Protein AF-A0A922SAN6-F1 (afdb_monomer_lite)

Radius of gyration: 21.17 Å; chains: 1; bounding box: 65×43×43 Å

Structure (mmCIF, N/CA/C/O backbone):
data_AF-A0A922SAN6-F1
#
_entry.id   AF-A0A922SAN6-F1
#
loop_
_atom_site.group_PDB
_atom_site.id
_atom_site.type_symbol
_atom_site.label_atom_id
_atom_site.label_alt_id
_atom_site.label_comp_id
_atom_site.label_asym_id
_atom_site.label_entity_id
_atom_site.label_seq_id
_atom_site.pdbx_PDB_ins_code
_atom_site.Cartn_x
_atom_site.Cartn_y
_atom_site.Cartn_z
_atom_site.occupancy
_atom_site.B_iso_or_equiv
_atom_site.auth_seq_id
_atom_site.auth_comp_id
_atom_site.auth_asym_id
_atom_site.auth_atom_id
_atom_site.pdbx_PDB_model_num
ATOM 1 N N . MET A 1 1 ? 31.204 34.952 20.880 1.00 45.38 1 MET A N 1
ATOM 2 C CA . MET A 1 1 ? 31.267 34.832 19.403 1.00 45.38 1 MET A CA 1
ATOM 3 C C . MET A 1 1 ? 31.068 33.392 18.884 1.00 45.38 1 MET A C 1
ATOM 5 O O . MET A 1 1 ? 31.323 33.142 17.715 1.00 45.38 1 MET A O 1
ATOM 9 N N . PHE A 1 2 ? 30.571 32.446 19.701 1.00 49.72 2 PHE A N 1
ATOM 10 C CA . PHE A 1 2 ? 30.329 31.050 19.281 1.00 49.72 2 PHE A CA 1
ATOM 11 C C . PHE A 1 2 ? 28.837 30.681 19.156 1.00 49.72 2 PHE A C 1
ATOM 13 O O . PHE A 1 2 ? 28.507 29.779 18.393 1.00 49.72 2 PHE A O 1
ATOM 20 N N . LEU A 1 3 ? 27.931 31.426 19.812 1.00 52.19 3 LEU A N 1
ATOM 21 C CA . LEU A 1 3 ? 26.478 31.207 19.717 1.00 52.19 3 LEU A CA 1
ATOM 22 C C . LEU A 1 3 ? 25.938 31.411 18.287 1.00 52.19 3 LEU A C 1
ATOM 24 O O . LEU A 1 3 ? 25.214 30.564 17.775 1.00 52.19 3 LEU A O 1
ATOM 28 N N . ASN A 1 4 ? 26.358 32.482 17.600 1.00 55.34 4 ASN A N 1
ATOM 29 C CA . ASN A 1 4 ? 25.855 32.812 16.256 1.00 55.34 4 ASN A CA 1
ATOM 30 C C . ASN A 1 4 ? 26.287 31.797 15.186 1.00 55.34 4 ASN A C 1
ATOM 32 O O . ASN A 1 4 ? 25.576 31.590 14.207 1.00 55.34 4 ASN A O 1
ATOM 36 N N . LYS A 1 5 ? 27.441 31.144 15.378 1.00 55.94 5 LYS A N 1
ATOM 37 C CA . LYS A 1 5 ? 27.977 30.144 14.442 1.00 55.94 5 LYS A CA 1
ATOM 38 C C . LYS A 1 5 ? 27.245 28.802 14.563 1.00 55.94 5 LYS A C 1
ATOM 40 O O . LYS A 1 5 ? 27.069 28.112 13.566 1.00 55.94 5 LYS A O 1
ATOM 45 N N . SER A 1 6 ? 26.784 28.466 15.771 1.00 58.56 6 SER A N 1
ATOM 46 C CA . SER A 1 6 ? 25.982 27.268 16.039 1.00 58.56 6 SER A CA 1
ATOM 47 C C . SER A 1 6 ? 24.533 27.428 15.561 1.00 58.56 6 SER A C 1
ATOM 49 O O . SER A 1 6 ? 23.991 26.504 14.962 1.00 58.56 6 SER A O 1
ATOM 51 N N . LEU A 1 7 ? 23.946 28.623 15.706 1.00 58.62 7 LEU A N 1
ATOM 52 C CA . LEU A 1 7 ? 22.592 28.923 15.219 1.00 58.62 7 LEU A CA 1
ATOM 53 C C . LEU A 1 7 ? 22.471 28.793 13.687 1.00 58.62 7 LEU A C 1
ATOM 55 O O . LEU A 1 7 ? 21.472 28.292 13.177 1.00 58.62 7 LEU A O 1
ATOM 59 N N . PHE A 1 8 ? 23.518 29.189 12.954 1.00 59.09 8 PHE A N 1
ATOM 60 C CA . PHE A 1 8 ? 23.562 29.099 11.490 1.00 59.09 8 PHE A CA 1
ATOM 61 C C . PHE A 1 8 ? 23.616 27.648 10.980 1.00 59.09 8 PHE A C 1
ATOM 63 O O . PHE A 1 8 ? 23.021 27.326 9.954 1.00 59.09 8 PHE A O 1
ATOM 70 N N . LEU A 1 9 ? 24.293 26.758 11.717 1.00 60.81 9 LEU A N 1
ATOM 71 C CA . LEU A 1 9 ? 24.361 25.328 11.394 1.00 60.81 9 LEU A CA 1
ATOM 72 C C . 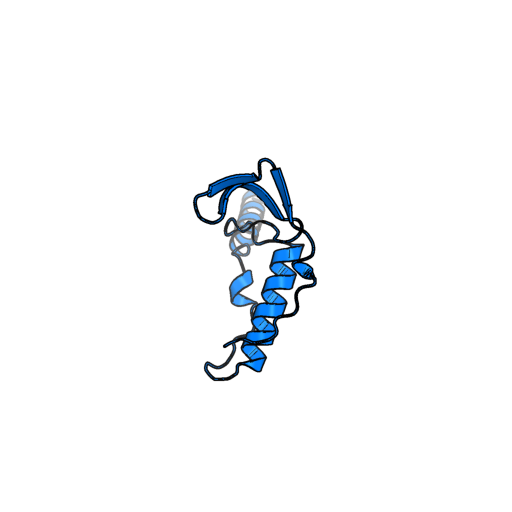LEU A 1 9 ? 23.013 24.624 11.596 1.00 60.81 9 LEU A C 1
ATOM 74 O O . LEU A 1 9 ? 22.650 23.765 10.797 1.00 60.81 9 LEU A O 1
ATOM 78 N N . VAL A 1 10 ? 22.250 25.019 12.619 1.00 63.91 10 VAL A N 1
ATOM 79 C CA . VAL A 1 10 ? 20.905 24.477 12.872 1.00 63.91 10 VAL A CA 1
ATOM 80 C C . VAL A 1 10 ? 19.927 24.900 11.771 1.00 63.91 10 VAL A C 1
ATOM 82 O O . VAL A 1 10 ? 19.162 24.069 11.292 1.00 63.91 10 VAL A O 1
ATOM 85 N N . PHE A 1 11 ? 19.997 26.147 11.296 1.00 59.56 11 PHE A N 1
ATOM 86 C CA . PHE A 1 11 ? 19.145 26.620 10.197 1.00 59.56 11 PHE A CA 1
ATOM 87 C C . PHE A 1 11 ? 19.409 25.878 8.876 1.00 59.56 11 PHE A C 1
ATOM 89 O O . PHE A 1 11 ? 18.463 25.527 8.177 1.00 59.56 11 PHE A O 1
ATOM 96 N N . MET A 1 12 ? 20.671 25.566 8.558 1.00 58.91 12 MET A N 1
ATOM 97 C CA . MET A 1 12 ? 21.013 24.786 7.359 1.00 58.91 12 MET A CA 1
ATOM 98 C C . MET A 1 12 ? 20.518 23.332 7.417 1.00 58.91 12 MET A C 1
ATOM 100 O O . MET A 1 12 ? 20.142 22.773 6.390 1.00 58.91 12 MET A O 1
ATOM 104 N N . ALA A 1 13 ? 20.467 22.721 8.605 1.00 60.38 13 ALA A N 1
ATOM 105 C CA . ALA A 1 13 ? 19.932 21.369 8.769 1.00 60.38 13 ALA A CA 1
ATOM 106 C C . ALA A 1 13 ? 18.405 21.304 8.564 1.00 60.38 13 ALA A C 1
ATOM 108 O O . ALA A 1 13 ? 17.898 20.293 8.084 1.00 60.38 13 ALA A O 1
ATOM 109 N N . PHE A 1 14 ? 17.678 22.382 8.880 1.00 57.72 14 PHE A N 1
ATOM 110 C CA . PHE A 1 14 ? 16.229 22.462 8.666 1.00 57.72 14 PHE A CA 1
ATOM 111 C C . PHE A 1 14 ? 15.841 22.663 7.191 1.00 57.72 14 PHE A C 1
ATOM 113 O O . PHE A 1 14 ? 14.804 22.158 6.774 1.00 57.72 14 PHE A O 1
ATOM 120 N N . VAL A 1 15 ? 16.675 23.336 6.388 1.00 58.12 15 VAL A N 1
ATOM 121 C CA . VAL A 1 15 ? 16.397 23.599 4.958 1.00 58.12 15 VAL A CA 1
ATOM 122 C C . VA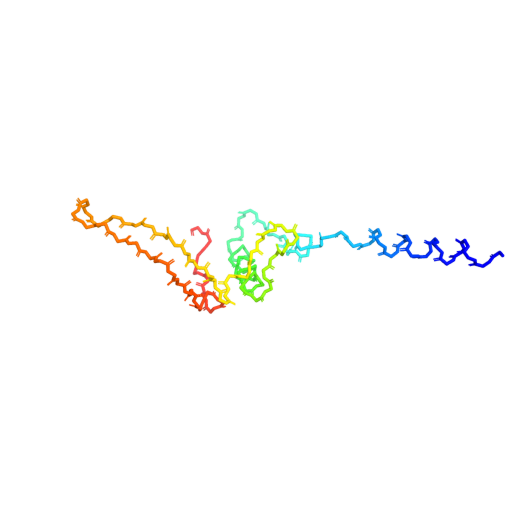L A 1 15 ? 16.491 22.334 4.091 1.00 58.12 15 VAL A C 1
ATOM 124 O O . VAL A 1 15 ? 15.845 22.251 3.054 1.00 58.12 15 VAL A O 1
ATOM 127 N N . LEU A 1 16 ? 17.245 21.315 4.514 1.00 54.56 16 LEU A N 1
ATOM 128 C CA . LEU A 1 16 ? 17.387 20.057 3.763 1.00 54.56 16 LEU A CA 1
ATOM 129 C C . LEU A 1 16 ? 16.255 19.048 4.017 1.00 54.56 16 LEU A C 1
ATOM 131 O O . LEU A 1 16 ? 16.283 17.943 3.479 1.00 54.56 16 LEU A O 1
ATOM 135 N N . CYS A 1 17 ? 15.263 19.404 4.833 1.00 55.75 17 CYS A N 1
ATOM 136 C CA . CYS A 1 17 ? 14.158 18.526 5.198 1.00 55.75 17 CYS A CA 1
ATOM 137 C C . CYS A 1 17 ? 12.911 18.806 4.341 1.00 55.75 17 CYS A C 1
ATOM 139 O O . CYS A 1 17 ? 11.816 18.969 4.869 1.00 55.75 17 CYS A O 1
ATOM 141 N N . GLU A 1 18 ? 13.058 18.888 3.016 1.00 53.88 18 GLU A N 1
ATOM 142 C CA . GLU A 1 18 ? 11.909 18.942 2.106 1.00 53.88 18 GLU A CA 1
ATOM 143 C C . GLU A 1 18 ? 11.738 17.606 1.364 1.00 53.88 18 GLU A C 1
ATOM 145 O O . GLU A 1 18 ? 12.547 17.194 0.541 1.00 53.88 18 GLU A O 1
ATOM 150 N N . SER A 1 19 ? 10.668 16.905 1.753 1.00 59.31 19 SER A N 1
ATOM 151 C CA . SER A 1 19 ? 9.946 15.802 1.098 1.00 59.31 19 SER A CA 1
ATOM 152 C C . SER A 1 19 ? 10.496 15.267 -0.240 1.00 59.31 19 SER A C 1
ATOM 154 O O . SER A 1 19 ? 10.097 15.721 -1.311 1.00 59.31 19 SER A O 1
ATOM 156 N N . GLY A 1 20 ? 11.308 14.206 -0.177 1.00 59.16 20 GLY A N 1
ATOM 157 C CA . GLY A 1 20 ? 11.877 13.525 -1.349 1.00 59.16 20 GLY A CA 1
ATOM 158 C C . GLY A 1 20 ? 11.019 12.414 -1.969 1.00 59.16 20 GLY A C 1
ATOM 159 O O . GLY A 1 20 ? 11.431 11.836 -2.971 1.00 59.16 20 GLY A O 1
ATOM 160 N N . PHE A 1 21 ? 9.839 12.093 -1.418 1.00 62.59 21 PHE A N 1
ATOM 161 C CA . PHE A 1 21 ? 9.127 10.867 -1.806 1.00 62.59 21 PHE A CA 1
ATOM 162 C C . PHE A 1 21 ? 8.845 10.776 -3.308 1.00 62.59 21 PHE A C 1
ATOM 164 O O . PHE A 1 21 ? 9.136 9.751 -3.915 1.00 62.59 21 PHE A O 1
ATOM 171 N N . VAL A 1 22 ? 8.326 11.846 -3.922 1.00 60.69 22 VAL A N 1
ATOM 172 C CA . VAL A 1 22 ? 8.003 11.862 -5.362 1.00 60.69 22 VAL A CA 1
ATOM 173 C C . VAL A 1 22 ? 9.267 11.957 -6.222 1.00 60.69 22 VAL A C 1
ATOM 175 O O . VAL A 1 22 ? 9.313 11.377 -7.305 1.00 60.69 22 VAL A O 1
ATOM 178 N N . GLU A 1 23 ? 10.309 12.637 -5.741 1.00 59.59 23 GLU A N 1
ATOM 179 C CA . GLU A 1 23 ? 11.580 12.782 -6.464 1.00 59.59 23 GLU A CA 1
ATOM 180 C C . GLU A 1 23 ? 12.413 11.494 -6.477 1.00 59.59 23 GLU A C 1
ATOM 182 O O . GLU A 1 23 ? 13.184 11.262 -7.407 1.00 59.59 23 GLU A O 1
ATOM 187 N N . GLN A 1 24 ? 12.219 10.622 -5.485 1.00 69.69 24 GLN A N 1
ATOM 188 C CA . GLN A 1 24 ? 12.874 9.316 -5.385 1.00 69.69 24 GLN A CA 1
ATOM 189 C C . GLN A 1 24 ? 12.176 8.219 -6.202 1.00 69.69 24 GLN A C 1
ATOM 191 O O . GLN A 1 24 ? 12.704 7.109 -6.306 1.00 69.69 24 GLN A O 1
ATOM 196 N N . LEU A 1 25 ? 11.013 8.497 -6.800 1.00 82.38 25 LEU A N 1
ATOM 197 C CA . LEU A 1 25 ? 10.324 7.521 -7.638 1.00 82.38 25 LEU A CA 1
ATOM 198 C C . LEU A 1 25 ? 10.983 7.415 -9.024 1.00 82.38 25 LEU A C 1
ATOM 200 O O . LEU A 1 25 ? 11.204 8.432 -9.691 1.00 82.38 25 LEU A O 1
ATOM 204 N N . PRO A 1 26 ? 11.260 6.193 -9.515 1.00 84.31 26 PRO A N 1
ATOM 205 C CA . PRO A 1 26 ? 11.815 6.012 -10.848 1.00 84.31 26 PRO A CA 1
ATOM 206 C C . PRO A 1 26 ? 10.819 6.485 -11.912 1.00 84.31 26 PRO A C 1
ATOM 208 O O . PRO A 1 26 ? 9.643 6.117 -11.905 1.00 84.31 26 PRO A O 1
ATOM 211 N N . LYS A 1 27 ? 11.301 7.301 -12.855 1.00 87.88 27 LYS A N 1
ATOM 212 C CA . LYS A 1 27 ? 10.496 7.800 -13.976 1.00 87.88 27 LYS A CA 1
ATOM 213 C C . LYS A 1 27 ? 10.301 6.699 -15.018 1.00 87.88 27 LYS A C 1
ATOM 215 O O . LYS A 1 27 ? 11.263 6.052 -15.426 1.00 87.88 27 LYS A O 1
ATOM 220 N N . CYS A 1 28 ? 9.070 6.547 -15.498 1.00 89.50 28 CYS A N 1
ATOM 221 C CA . CYS A 1 28 ? 8.715 5.610 -16.564 1.00 89.50 28 CYS A CA 1
ATOM 222 C C . CYS A 1 28 ? 8.387 6.338 -17.870 1.00 89.50 28 CYS A C 1
ATOM 224 O O . CYS A 1 28 ? 7.897 7.468 -17.863 1.00 89.50 28 CYS A O 1
ATOM 226 N N . LYS A 1 29 ? 8.614 5.672 -19.008 1.00 93.25 29 LYS A N 1
ATOM 227 C CA . LYS A 1 29 ? 8.136 6.150 -20.314 1.00 93.25 29 LYS A CA 1
ATOM 228 C C . LYS A 1 29 ? 6.614 6.005 -20.408 1.00 93.25 29 LYS A C 1
ATOM 230 O O . LYS A 1 29 ? 6.033 5.083 -19.838 1.00 93.25 29 LYS A O 1
ATOM 235 N N . LEU A 1 30 ? 5.978 6.867 -21.203 1.00 88.44 30 LEU A N 1
ATOM 236 C CA . LEU A 1 30 ? 4.520 6.862 -21.384 1.00 88.44 30 LEU A CA 1
ATOM 237 C C . LEU A 1 30 ? 3.966 5.566 -21.989 1.00 88.44 30 LEU A C 1
ATOM 239 O O . LEU A 1 30 ? 2.824 5.239 -21.707 1.00 88.44 30 LEU A O 1
ATOM 243 N N . ASN A 1 31 ? 4.759 4.804 -22.746 1.00 90.81 31 ASN A N 1
ATOM 244 C CA . ASN A 1 31 ? 4.320 3.552 -23.384 1.00 90.81 31 ASN A CA 1
ATOM 245 C C . ASN A 1 31 ? 4.927 2.295 -22.730 1.00 90.81 31 ASN A C 1
ATOM 247 O O . ASN A 1 31 ? 4.894 1.221 -23.320 1.00 90.81 31 ASN A O 1
ATOM 251 N N . ASP A 1 32 ? 5.530 2.420 -21.544 1.00 92.62 32 ASP A N 1
ATOM 252 C CA . ASP A 1 32 ? 6.157 1.296 -20.838 1.00 92.62 32 ASP A CA 1
ATOM 253 C C . ASP A 1 32 ? 5.297 0.848 -19.652 1.00 92.62 32 ASP A C 1
ATOM 255 O O . ASP A 1 32 ? 5.479 1.285 -18.513 1.00 92.62 32 ASP A O 1
ATOM 259 N N . ASP A 1 33 ? 4.322 -0.013 -19.927 1.00 92.00 33 ASP A N 1
ATOM 260 C CA . ASP A 1 33 ? 3.369 -0.469 -18.913 1.00 92.00 33 ASP A CA 1
ATOM 261 C C . ASP A 1 33 ? 4.007 -1.373 -17.857 1.00 92.00 33 ASP A C 1
ATOM 263 O O . ASP A 1 33 ? 3.555 -1.394 -16.712 1.00 92.00 33 ASP A O 1
ATOM 267 N N . ASN A 1 34 ? 5.099 -2.064 -18.193 1.00 92.19 34 ASN A N 1
ATOM 268 C CA . ASN A 1 34 ? 5.839 -2.884 -17.237 1.00 92.19 34 ASN A CA 1
ATOM 269 C C . ASN A 1 34 ? 6.549 -2.014 -16.197 1.00 92.19 34 ASN A C 1
ATOM 271 O O . ASN A 1 34 ? 6.458 -2.297 -14.999 1.00 92.19 34 ASN A O 1
ATOM 275 N N . CYS A 1 35 ? 7.193 -0.926 -16.633 1.00 92.31 35 CYS A N 1
ATOM 276 C CA . CYS A 1 35 ? 7.793 0.047 -15.725 1.00 92.31 35 CYS A CA 1
ATOM 277 C C . CYS A 1 35 ? 6.736 0.639 -14.789 1.00 92.31 35 CYS A C 1
ATOM 279 O O . CYS A 1 35 ? 6.900 0.621 -13.569 1.00 92.31 35 CYS A O 1
ATOM 281 N N . LYS A 1 36 ? 5.613 1.107 -15.343 1.00 92.44 36 LYS A N 1
ATOM 282 C CA . LYS A 1 36 ? 4.556 1.747 -14.551 1.00 92.44 36 LYS A CA 1
ATOM 283 C C . LYS A 1 36 ? 3.887 0.771 -13.578 1.00 92.44 36 LYS A C 1
ATOM 285 O O . LYS A 1 36 ? 3.616 1.134 -12.436 1.00 92.44 36 LYS A O 1
ATOM 290 N N . LYS A 1 37 ? 3.684 -0.485 -13.989 1.00 93.69 37 LYS A N 1
ATOM 291 C CA . LYS A 1 37 ? 3.220 -1.572 -13.116 1.00 93.69 37 LYS A CA 1
ATOM 292 C C . LYS A 1 37 ? 4.165 -1.767 -11.928 1.00 93.69 37 LYS A C 1
ATOM 294 O O . LYS A 1 37 ? 3.708 -1.804 -10.786 1.00 93.69 37 LYS A O 1
ATOM 299 N N . GLY A 1 38 ? 5.471 -1.858 -12.185 1.00 92.25 38 GLY A N 1
ATOM 300 C CA . GLY A 1 38 ? 6.492 -1.979 -11.140 1.00 92.25 38 GLY A CA 1
ATOM 301 C C . GLY A 1 38 ? 6.542 -0.762 -10.213 1.00 92.25 38 GLY A C 1
ATOM 302 O O . GLY A 1 38 ? 6.675 -0.912 -8.995 1.00 92.25 38 GLY A O 1
ATOM 303 N N . LEU A 1 39 ? 6.357 0.436 -10.771 1.00 92.19 39 LEU A N 1
ATOM 304 C CA . LEU A 1 39 ? 6.282 1.678 -10.013 1.00 92.19 39 LEU A CA 1
ATOM 305 C C . LEU A 1 39 ? 5.072 1.683 -9.069 1.00 92.19 39 LEU A C 1
ATOM 307 O O . LEU A 1 39 ? 5.265 1.855 -7.867 1.00 92.19 39 LEU A O 1
ATOM 311 N N . ILE A 1 40 ? 3.854 1.417 -9.562 1.00 91.69 40 ILE A N 1
ATOM 312 C CA . ILE A 1 40 ? 2.654 1.343 -8.706 1.00 91.69 40 ILE A CA 1
ATOM 313 C C . ILE A 1 40 ? 2.833 0.273 -7.628 1.00 91.69 40 ILE A C 1
ATOM 315 O O . ILE A 1 40 ? 2.555 0.531 -6.459 1.00 91.69 40 ILE A O 1
ATOM 319 N N . GLN A 1 41 ? 3.336 -0.910 -7.987 1.00 92.81 41 GLN A N 1
ATOM 320 C CA . GLN A 1 41 ? 3.579 -1.987 -7.028 1.00 92.81 41 GLN A CA 1
ATOM 321 C C . GLN A 1 41 ? 4.506 -1.547 -5.887 1.00 92.81 41 GLN A C 1
ATOM 323 O O . GLN A 1 41 ? 4.294 -1.923 -4.732 1.00 92.81 41 GLN A O 1
ATOM 328 N N . THR A 1 42 ? 5.538 -0.769 -6.213 1.00 91.38 42 THR A N 1
ATOM 329 C CA . THR A 1 42 ? 6.508 -0.246 -5.247 1.00 91.38 42 THR A CA 1
ATOM 330 C C . THR A 1 42 ? 5.880 0.832 -4.372 1.00 91.38 42 THR A C 1
ATOM 332 O O . THR A 1 42 ? 5.970 0.747 -3.149 1.00 91.38 42 THR A O 1
ATOM 335 N N . VAL A 1 43 ? 5.177 1.792 -4.978 1.00 91.19 43 VAL A N 1
ATOM 336 C CA . VAL A 1 43 ? 4.467 2.861 -4.263 1.00 91.19 43 VAL A CA 1
ATOM 337 C C . VAL A 1 43 ? 3.452 2.276 -3.285 1.00 91.19 43 VAL A C 1
ATOM 339 O O . VAL A 1 43 ? 3.470 2.642 -2.114 1.00 91.19 43 VAL A O 1
ATOM 342 N N . LEU A 1 44 ? 2.633 1.309 -3.712 1.00 91.81 44 LEU A N 1
ATOM 343 C CA . LEU A 1 44 ? 1.664 0.639 -2.840 1.00 91.81 44 LEU A CA 1
ATOM 344 C C . LEU A 1 44 ? 2.339 -0.028 -1.640 1.00 91.81 44 LEU A C 1
ATOM 346 O O . LEU A 1 44 ? 1.876 0.129 -0.515 1.00 91.81 44 LEU A O 1
ATOM 350 N N . LYS A 1 45 ? 3.464 -0.723 -1.849 1.00 91.88 45 LYS A N 1
ATOM 351 C CA . LYS A 1 45 ? 4.222 -1.349 -0.755 1.00 91.88 45 LYS A CA 1
ATOM 352 C C . LYS A 1 45 ? 4.791 -0.326 0.226 1.00 91.88 45 LYS A C 1
ATOM 354 O O . LYS A 1 45 ? 4.823 -0.607 1.425 1.00 91.88 45 LYS A O 1
ATOM 359 N N . ILE A 1 46 ? 5.251 0.828 -0.258 1.00 90.19 46 ILE A N 1
ATOM 360 C CA . ILE A 1 46 ? 5.761 1.893 0.611 1.00 90.19 46 ILE A CA 1
ATOM 361 C C . ILE A 1 46 ? 4.606 2.504 1.406 1.00 90.19 46 ILE A C 1
ATOM 363 O O . ILE A 1 46 ? 4.640 2.479 2.634 1.00 90.19 46 ILE A O 1
ATOM 367 N N . LEU A 1 47 ? 3.540 2.941 0.732 1.00 91.75 47 LEU A N 1
ATOM 368 C CA . LEU A 1 47 ? 2.374 3.546 1.379 1.00 91.75 47 LEU A CA 1
ATOM 369 C C . LEU A 1 47 ? 1.683 2.592 2.363 1.00 91.75 47 LEU A C 1
ATOM 371 O O . LEU A 1 47 ? 1.225 3.024 3.418 1.00 91.75 47 LEU A O 1
ATOM 375 N N . ALA A 1 48 ? 1.665 1.289 2.081 1.00 92.75 48 ALA A N 1
ATOM 376 C CA . ALA A 1 48 ? 1.168 0.292 3.022 1.00 92.75 48 ALA A CA 1
ATOM 377 C C . ALA A 1 48 ? 1.989 0.254 4.320 1.00 92.75 48 ALA A C 1
ATOM 379 O O . ALA A 1 48 ? 1.414 0.190 5.400 1.00 92.75 48 ALA A O 1
ATOM 380 N N . LYS A 1 49 ? 3.323 0.349 4.243 1.00 90.19 49 LYS A N 1
ATOM 381 C CA . LYS A 1 49 ? 4.210 0.259 5.418 1.00 90.19 49 LYS A CA 1
ATOM 382 C C . LYS A 1 49 ? 4.348 1.573 6.185 1.00 90.19 49 LYS A C 1
ATOM 384 O O . LYS A 1 49 ? 4.307 1.580 7.418 1.00 90.19 49 LYS A O 1
ATOM 389 N N . THR A 1 50 ? 4.591 2.668 5.472 1.00 89.94 50 THR A N 1
ATOM 390 C CA . THR A 1 50 ? 4.986 3.955 6.062 1.00 89.94 50 THR A CA 1
ATOM 391 C C . THR A 1 50 ? 3.895 5.008 5.964 1.00 89.94 50 THR A C 1
ATOM 393 O O . THR A 1 50 ? 3.871 5.907 6.800 1.00 89.94 50 THR A O 1
ATOM 396 N N . GLY A 1 51 ? 2.974 4.879 5.004 1.00 89.31 51 GLY A N 1
ATOM 397 C CA . GLY A 1 51 ? 2.121 5.990 4.589 1.00 89.31 51 GLY A CA 1
ATOM 398 C C . GLY A 1 51 ? 2.951 7.115 3.967 1.00 89.31 51 GLY A C 1
ATOM 399 O O . GLY A 1 51 ? 4.117 6.910 3.613 1.00 89.31 51 GLY A O 1
ATOM 400 N N . LEU A 1 52 ? 2.344 8.296 3.863 1.00 89.38 52 LEU A N 1
ATOM 401 C CA . LEU A 1 52 ? 2.998 9.550 3.489 1.00 89.38 52 LEU A CA 1
ATOM 402 C C . LEU A 1 52 ? 2.452 10.706 4.353 1.00 89.38 52 LEU A C 1
ATOM 404 O O . LEU A 1 52 ? 1.613 11.490 3.888 1.00 89.38 52 LEU A O 1
ATOM 408 N N . PRO A 1 53 ? 2.867 10.796 5.633 1.00 85.88 53 PRO A N 1
ATOM 409 C CA . PRO A 1 53 ? 2.315 11.752 6.595 1.00 85.88 53 PRO A CA 1
ATOM 410 C C . PRO A 1 53 ? 2.456 13.211 6.155 1.00 85.88 53 PRO A C 1
ATOM 412 O O . PRO A 1 53 ? 1.565 14.016 6.407 1.00 85.88 53 PRO A O 1
ATOM 415 N N . GLU A 1 54 ? 3.529 13.547 5.436 1.00 84.50 54 GLU A N 1
ATOM 416 C CA . GLU A 1 54 ? 3.785 14.892 4.917 1.00 84.50 54 GLU A CA 1
ATOM 417 C C . GLU A 1 54 ? 2.750 15.356 3.879 1.00 84.50 54 GLU A C 1
ATOM 419 O O . GLU A 1 54 ? 2.616 16.553 3.628 1.00 84.50 54 GLU A O 1
ATOM 424 N N . LYS A 1 55 ? 2.006 14.422 3.274 1.00 84.19 55 LYS A N 1
ATOM 425 C CA . LYS A 1 55 ? 0.874 14.702 2.377 1.00 84.19 55 LYS A CA 1
ATOM 426 C C . LYS A 1 55 ? -0.467 14.277 2.979 1.00 84.19 55 LYS A C 1
ATOM 428 O O . LYS A 1 55 ? -1.459 14.217 2.260 1.00 84.19 55 LYS A O 1
ATOM 433 N N . GLY A 1 56 ? -0.504 13.968 4.276 1.00 86.38 56 GLY A N 1
ATOM 434 C CA . GLY A 1 56 ? -1.711 13.510 4.964 1.00 86.38 56 GLY A CA 1
ATOM 435 C C . GLY A 1 56 ? -2.187 12.121 4.534 1.00 86.38 56 GLY A C 1
ATOM 436 O O . GLY A 1 56 ? -3.334 11.773 4.794 1.00 86.38 56 GLY A O 1
ATOM 437 N N . ILE A 1 57 ? -1.339 11.321 3.878 1.00 87.94 57 ILE A N 1
ATOM 438 C CA . ILE A 1 57 ? -1.697 9.960 3.472 1.00 87.94 57 ILE A CA 1
ATOM 439 C C . ILE A 1 57 ? -1.357 9.019 4.635 1.00 87.94 57 ILE A C 1
ATOM 441 O O . ILE A 1 57 ? -0.179 8.880 4.985 1.00 87.94 57 ILE A O 1
ATOM 445 N N . PRO A 1 58 ? -2.349 8.356 5.249 1.00 89.38 58 PRO A N 1
ATOM 446 C CA . PRO A 1 58 ? -2.097 7.407 6.322 1.00 89.38 58 PRO A CA 1
ATOM 447 C C . PRO A 1 58 ? -1.455 6.123 5.782 1.00 89.38 58 PRO A C 1
ATOM 449 O O . PRO A 1 58 ? -1.356 5.895 4.574 1.00 89.38 58 PRO A O 1
ATOM 452 N N . LYS A 1 59 ? -1.024 5.247 6.692 1.00 92.62 59 LYS A N 1
ATOM 453 C CA . LYS A 1 59 ? -0.622 3.888 6.315 1.00 92.62 59 LYS A CA 1
ATOM 454 C C . LYS A 1 59 ? -1.807 3.165 5.685 1.00 92.62 59 LYS A C 1
ATOM 456 O O . LYS A 1 59 ? -2.906 3.194 6.231 1.00 92.62 59 LYS A O 1
ATOM 461 N N . LEU A 1 60 ? -1.562 2.498 4.561 1.00 92.50 60 LEU A N 1
ATOM 462 C CA . LEU A 1 60 ? -2.600 1.716 3.886 1.00 92.50 60 LEU A CA 1
ATOM 463 C C . LEU A 1 60 ? -2.743 0.298 4.459 1.00 92.50 60 LEU A C 1
ATOM 465 O O . LEU A 1 60 ? -3.681 -0.399 4.094 1.00 92.50 60 LEU A O 1
ATOM 469 N N . ASP A 1 61 ? -1.837 -0.158 5.332 1.00 93.12 61 ASP A N 1
ATOM 470 C CA . ASP A 1 61 ? -1.945 -1.475 5.969 1.00 93.12 61 ASP A CA 1
ATOM 471 C C . ASP A 1 61 ? -1.283 -1.504 7.368 1.00 93.12 61 ASP A C 1
ATOM 473 O O . ASP A 1 61 ? -0.053 -1.456 7.471 1.00 93.12 61 ASP A O 1
ATOM 477 N N . PRO A 1 62 ? -2.051 -1.611 8.469 1.00 93.38 62 PRO A N 1
ATOM 478 C CA . PRO A 1 62 ? -3.512 -1.634 8.518 1.00 93.38 62 PRO A CA 1
ATOM 479 C C . PRO A 1 62 ? -4.124 -0.256 8.214 1.00 93.38 62 PRO A C 1
ATOM 481 O O . PRO A 1 62 ? -3.607 0.760 8.680 1.00 93.38 62 PRO A O 1
ATOM 484 N N . LEU A 1 63 ? -5.247 -0.238 7.493 1.00 92.00 63 LEU A N 1
ATOM 485 C CA . LEU A 1 63 ? -6.056 0.959 7.246 1.00 92.00 63 LEU A CA 1
ATOM 486 C C . LEU A 1 63 ? -7.318 0.921 8.114 1.00 92.00 63 LEU A C 1
ATOM 488 O O . LEU A 1 63 ? -8.123 -0.003 8.001 1.00 92.00 63 LEU A O 1
ATOM 492 N N . SER A 1 64 ? -7.494 1.925 8.968 1.00 91.31 64 SER A N 1
ATOM 493 C CA . SER A 1 64 ? -8.717 2.091 9.759 1.00 91.31 64 SER A CA 1
ATOM 494 C C . SER A 1 64 ? -9.780 2.812 8.940 1.00 91.31 64 SER A C 1
ATOM 496 O O . SER A 1 64 ? -9.502 3.848 8.339 1.00 91.31 64 SER A O 1
ATOM 498 N N . VAL A 1 65 ? -10.989 2.266 8.939 1.00 91.06 65 VAL A N 1
ATOM 499 C CA . VAL A 1 65 ? -12.145 2.777 8.205 1.00 91.06 65 VAL A CA 1
ATOM 500 C C . VAL A 1 65 ? -13.319 2.818 9.174 1.00 91.06 65 VAL A C 1
ATOM 502 O O . VAL A 1 65 ? -13.562 1.836 9.874 1.00 91.06 65 VAL A O 1
ATOM 505 N N . SER A 1 66 ? -14.033 3.934 9.244 1.00 91.81 66 SER A N 1
ATOM 506 C CA . SER A 1 66 ? -15.151 4.093 10.171 1.00 91.81 66 SER A CA 1
ATOM 507 C C . SER A 1 66 ? -16.290 4.880 9.540 1.00 91.81 66 SER A C 1
ATOM 509 O O . SER A 1 66 ? -16.072 5.805 8.762 1.00 91.81 66 SER A O 1
ATOM 511 N N . ASN A 1 67 ? -17.513 4.507 9.907 1.00 91.75 67 ASN A N 1
ATOM 512 C CA . ASN A 1 67 ? -18.772 5.103 9.453 1.00 91.75 67 ASN A CA 1
ATOM 513 C C . ASN A 1 67 ? -19.005 5.078 7.933 1.00 91.75 67 ASN A C 1
ATOM 515 O O . ASN A 1 67 ? -19.631 5.983 7.380 1.00 91.75 67 ASN A O 1
ATOM 519 N N . GLU A 1 68 ? -18.570 4.016 7.259 1.00 91.25 68 GLU A N 1
ATOM 520 C CA . GLU A 1 68 ? -18.839 3.839 5.830 1.00 91.25 68 GLU A CA 1
ATOM 521 C C . GLU A 1 68 ? -20.209 3.203 5.621 1.00 91.25 68 GLU A C 1
ATOM 523 O O . GLU A 1 68 ? -20.482 2.118 6.136 1.00 91.25 68 GLU A O 1
ATOM 528 N N . SER A 1 69 ? -21.075 3.866 4.856 1.00 90.94 69 SER A N 1
ATOM 529 C CA . SER A 1 69 ? -22.424 3.373 4.568 1.00 90.94 69 SER A CA 1
ATOM 530 C C . SER A 1 69 ? -22.568 2.991 3.102 1.00 90.94 69 SER A C 1
ATOM 532 O O . SER A 1 69 ? -22.187 3.746 2.209 1.00 90.94 69 SER A O 1
ATOM 534 N N . PHE A 1 70 ? -23.146 1.823 2.847 1.00 91.00 70 PHE A N 1
ATOM 535 C CA . PHE A 1 70 ? -23.374 1.296 1.510 1.00 91.00 70 PHE A CA 1
ATOM 536 C C . PHE A 1 70 ? -24.763 0.675 1.403 1.00 91.00 70 PHE A C 1
ATOM 538 O O . PHE A 1 70 ? -25.268 0.046 2.333 1.00 91.00 70 PHE A O 1
ATOM 545 N N . LYS A 1 71 ? -25.377 0.865 0.234 1.00 93.31 71 LYS A N 1
ATOM 546 C CA . LYS A 1 71 ? -26.719 0.377 -0.073 1.00 93.31 71 LYS A CA 1
ATOM 547 C C . LYS A 1 71 ? -26.644 -0.866 -0.938 1.00 93.31 71 LYS A C 1
ATOM 549 O O . LYS A 1 71 ? -25.920 -0.886 -1.933 1.00 93.31 71 LYS A O 1
ATOM 554 N N . ILE A 1 72 ? -27.423 -1.884 -0.595 1.00 90.38 72 ILE A N 1
ATOM 555 C CA . ILE A 1 72 ? -27.584 -3.084 -1.414 1.00 90.38 72 ILE A CA 1
ATOM 556 C C . ILE A 1 72 ? -28.959 -3.036 -2.070 1.00 90.38 72 ILE A C 1
ATOM 558 O O . ILE A 1 72 ? -29.980 -3.188 -1.397 1.00 90.38 72 ILE A O 1
ATOM 562 N N . ALA A 1 73 ? -28.956 -2.835 -3.392 1.00 86.75 73 ALA A N 1
ATOM 563 C CA . ALA A 1 73 ? -30.143 -2.830 -4.252 1.00 86.75 73 ALA A CA 1
ATOM 564 C C . ALA A 1 73 ? -31.287 -1.912 -3.764 1.00 86.75 73 ALA A C 1
ATOM 566 O O . ALA A 1 73 ? -32.449 -2.202 -4.021 1.00 86.75 73 ALA A O 1
ATOM 567 N N . ASP A 1 74 ? -30.958 -0.843 -3.029 1.00 85.56 74 ASP A N 1
ATOM 568 C CA . ASP A 1 74 ? -31.909 0.062 -2.358 1.00 85.56 74 ASP A CA 1
ATOM 5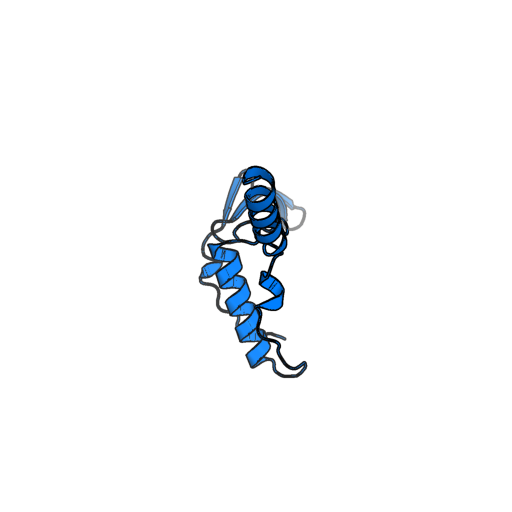69 C C . ASP A 1 74 ? -32.877 -0.622 -1.370 1.00 85.56 74 ASP A C 1
ATOM 571 O O . ASP A 1 74 ? -33.863 -0.025 -0.942 1.00 85.56 74 ASP A O 1
ATOM 575 N N . VAL A 1 75 ? -32.591 -1.869 -0.977 1.00 91.12 75 VAL A N 1
ATOM 576 C CA . VAL A 1 75 ? -33.411 -2.647 -0.034 1.00 91.12 75 VAL A CA 1
ATOM 577 C C . VAL A 1 75 ? -32.793 -2.664 1.363 1.00 91.12 75 VAL A C 1
ATOM 579 O O . VAL A 1 75 ? -33.511 -2.742 2.358 1.00 91.12 75 VAL A O 1
ATOM 582 N N . ILE A 1 76 ? -31.461 -2.625 1.448 1.00 93.06 76 ILE A N 1
ATOM 583 C CA . ILE A 1 76 ? -30.724 -2.745 2.708 1.00 93.06 76 ILE A CA 1
ATOM 584 C C . ILE A 1 76 ? -29.658 -1.655 2.772 1.00 93.06 76 ILE A C 1
ATOM 586 O O . ILE A 1 76 ? -28.793 -1.580 1.898 1.00 93.06 76 ILE A O 1
ATOM 590 N N . ASP A 1 77 ? -29.694 -0.877 3.851 1.00 92.44 77 ASP A N 1
ATOM 591 C CA . ASP A 1 77 ? -28.645 0.069 4.217 1.00 92.44 77 ASP A CA 1
ATOM 592 C C . ASP A 1 77 ? -27.714 -0.594 5.242 1.00 92.44 77 ASP A C 1
ATOM 594 O O . ASP A 1 77 ? -28.144 -1.006 6.323 1.00 92.44 77 ASP A O 1
ATOM 598 N N . LEU A 1 78 ? -26.433 -0.729 4.895 1.00 91.69 78 LEU A N 1
ATOM 599 C CA . LEU A 1 78 ? -25.398 -1.268 5.773 1.00 91.69 78 LEU A CA 1
ATOM 600 C C . LEU A 1 78 ? -24.41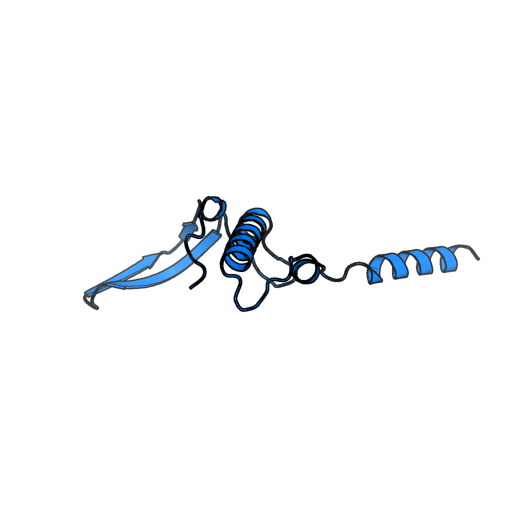2 -0.167 6.138 1.00 91.69 78 LEU A C 1
ATOM 602 O O . LEU A 1 78 ? -23.891 0.516 5.261 1.00 91.69 78 LEU A O 1
ATOM 606 N N . THR A 1 79 ? -24.113 -0.046 7.428 1.00 93.12 79 THR A N 1
ATOM 607 C CA . THR A 1 79 ? -23.108 0.888 7.940 1.00 93.12 79 THR A CA 1
ATOM 608 C C . THR A 1 79 ? -22.016 0.112 8.661 1.00 93.12 79 THR A C 1
ATOM 610 O O . THR A 1 79 ? -22.264 -0.575 9.653 1.00 93.12 79 THR A O 1
ATOM 613 N N . LEU A 1 80 ? -20.788 0.236 8.167 1.00 91.94 80 LEU A N 1
ATOM 614 C CA . LEU A 1 80 ? -19.586 -0.221 8.843 1.00 91.94 80 LEU A CA 1
ATOM 615 C C . LEU A 1 80 ? -19.179 0.843 9.865 1.00 91.94 80 LEU A C 1
ATOM 617 O O . LEU A 1 80 ? -18.656 1.891 9.498 1.00 91.94 80 LEU A O 1
ATOM 621 N N . VAL A 1 8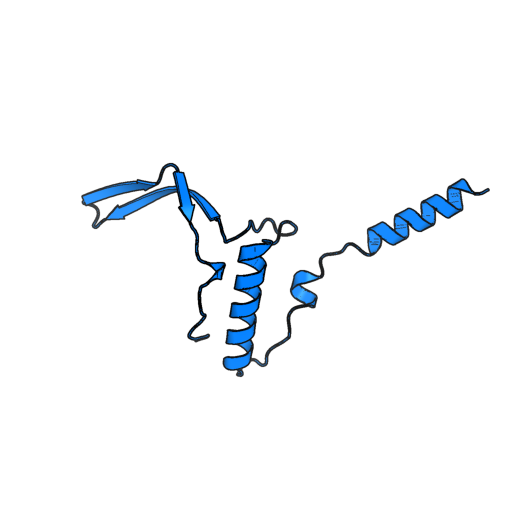1 ? -19.458 0.577 11.142 1.00 93.25 81 VAL A N 1
ATOM 622 C CA . VAL A 1 81 ? -19.180 1.515 12.243 1.00 93.25 81 VAL A CA 1
ATOM 623 C C . VAL A 1 81 ? -17.676 1.672 12.443 1.00 93.25 81 VAL A C 1
ATOM 625 O O . VAL A 1 81 ? -17.169 2.779 12.318 1.00 93.25 81 VAL A O 1
ATOM 628 N N . ASP A 1 82 ? -16.964 0.560 12.642 1.00 93.88 82 ASP A N 1
ATOM 629 C CA . ASP A 1 82 ? -15.508 0.522 12.771 1.00 93.88 82 ASP A CA 1
ATOM 630 C C . ASP A 1 82 ? -14.951 -0.738 12.102 1.00 93.88 82 ASP A C 1
ATOM 632 O O . ASP A 1 82 ? -15.397 -1.859 12.364 1.00 93.88 82 ASP A O 1
ATOM 636 N N . GLY A 1 83 ? -13.948 -0.565 11.248 1.00 91.19 83 GLY A N 1
ATOM 637 C CA . GLY A 1 83 ? -13.270 -1.649 10.555 1.00 91.19 83 GLY A CA 1
ATOM 638 C C . GLY A 1 83 ? -11.782 -1.382 10.379 1.00 91.19 83 GLY A C 1
ATOM 639 O O . GLY A 1 83 ? -11.319 -0.246 10.296 1.00 91.19 83 GLY A O 1
ATOM 640 N N . VAL A 1 84 ? -11.015 -2.468 10.315 1.00 93.19 84 VAL A N 1
ATOM 641 C CA . VAL A 1 84 ? -9.578 -2.426 10.043 1.00 93.19 84 VAL A CA 1
ATOM 642 C C . VAL A 1 84 ? -9.292 -3.310 8.841 1.00 93.19 84 VAL A C 1
ATOM 644 O O . VAL A 1 84 ? -9.396 -4.535 8.917 1.00 93.19 84 VAL A O 1
ATOM 647 N N . VAL A 1 85 ? -8.907 -2.684 7.735 1.00 92.38 85 VAL A N 1
ATOM 648 C CA . VAL A 1 85 ? -8.514 -3.360 6.501 1.00 92.38 85 VAL A CA 1
ATOM 649 C C . VAL A 1 85 ? -7.037 -3.737 6.589 1.00 92.38 85 VAL A C 1
ATOM 651 O O . VAL A 1 85 ? -6.195 -2.923 6.970 1.00 92.38 85 VAL A O 1
ATOM 654 N N . LYS A 1 86 ? -6.719 -4.990 6.251 1.00 94.38 86 LYS A N 1
ATOM 655 C CA . LYS A 1 86 ? -5.361 -5.554 6.266 1.00 94.38 86 LYS A CA 1
ATOM 656 C C . LYS A 1 86 ? -5.089 -6.326 4.978 1.00 94.38 86 LYS A C 1
ATOM 658 O O . LYS A 1 86 ? -6.020 -6.847 4.370 1.00 94.38 86 LYS A O 1
ATOM 663 N N . GLY A 1 87 ? -3.817 -6.446 4.603 1.00 92.44 87 GLY A N 1
ATOM 664 C CA . GLY A 1 87 ? -3.364 -7.255 3.465 1.00 92.44 87 GLY A CA 1
ATOM 665 C C . GLY A 1 87 ? -3.109 -6.469 2.176 1.00 92.44 87 GLY A C 1
ATOM 666 O O . GLY A 1 87 ? -2.659 -7.050 1.192 1.00 92.44 87 GLY A O 1
ATOM 667 N N . ILE A 1 88 ? -3.319 -5.147 2.171 1.00 91.75 88 ILE A N 1
ATOM 668 C CA . ILE A 1 88 ? -3.026 -4.285 1.012 1.00 91.75 88 ILE A CA 1
ATOM 669 C C . ILE A 1 88 ? -1.534 -4.338 0.645 1.00 91.75 88 ILE A C 1
ATOM 671 O O . ILE A 1 88 ? -1.175 -4.276 -0.532 1.00 91.75 88 ILE A O 1
ATOM 675 N N . LYS A 1 89 ? -0.645 -4.523 1.630 1.00 89.50 89 LYS A N 1
ATOM 676 C CA . LYS A 1 89 ? 0.802 -4.668 1.388 1.00 89.50 89 LYS A CA 1
ATOM 677 C C . LYS A 1 89 ? 1.159 -5.888 0.521 1.00 89.50 89 LYS A C 1
ATOM 679 O O . LYS A 1 89 ? 2.222 -5.892 -0.103 1.00 89.50 89 LYS A O 1
ATOM 684 N N . ASP A 1 90 ? 0.288 -6.898 0.507 1.00 92.56 90 ASP A N 1
ATOM 685 C CA . ASP A 1 90 ? 0.471 -8.177 -0.181 1.00 92.56 90 ASP A CA 1
ATOM 686 C C . ASP A 1 90 ? -0.230 -8.196 -1.556 1.00 92.56 90 ASP A C 1
ATOM 688 O O . ASP A 1 90 ? -0.116 -9.163 -2.312 1.00 92.56 90 ASP A O 1
ATOM 692 N N . CYS A 1 91 ? -0.917 -7.107 -1.932 1.00 90.62 91 CYS A N 1
ATOM 693 C CA . CYS A 1 91 ? -1.524 -6.966 -3.249 1.00 90.62 91 CYS A CA 1
ATOM 694 C C . CYS A 1 91 ? -0.471 -7.002 -4.361 1.00 90.62 91 CYS A C 1
ATOM 696 O O . CYS A 1 91 ? 0.564 -6.331 -4.302 1.00 90.62 91 CYS A O 1
ATOM 698 N N . THR A 1 92 ? -0.786 -7.741 -5.424 1.00 93.06 92 THR A N 1
ATOM 699 C CA . THR A 1 92 ? 0.001 -7.757 -6.657 1.00 93.06 92 THR A CA 1
ATOM 700 C C . THR A 1 92 ? -0.735 -6.976 -7.737 1.00 93.06 92 THR A C 1
ATOM 702 O O . THR A 1 92 ? -1.854 -7.316 -8.119 1.00 93.06 92 THR A O 1
ATOM 705 N N . VAL A 1 93 ? -0.106 -5.917 -8.238 1.00 91.25 93 VAL A N 1
ATOM 706 C CA . VAL A 1 93 ? -0.590 -5.166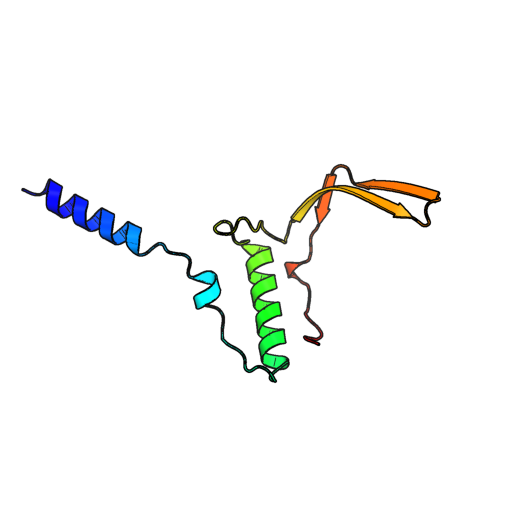 -9.394 1.00 91.25 93 VAL A CA 1
ATOM 707 C C . VAL A 1 93 ? -0.479 -6.092 -10.594 1.00 91.25 93 VAL A C 1
ATOM 709 O O . VAL A 1 93 ? 0.614 -6.546 -10.919 1.00 91.25 93 VAL A O 1
ATOM 712 N N . ASN A 1 94 ? -1.596 -6.389 -11.253 1.00 89.44 94 ASN A N 1
ATOM 713 C CA . ASN A 1 94 ? -1.612 -7.312 -12.390 1.00 89.44 94 ASN A CA 1
ATOM 714 C C . ASN A 1 94 ? -1.408 -6.590 -13.725 1.00 89.44 94 ASN A C 1
ATOM 716 O O . ASN A 1 94 ? -0.672 -7.089 -14.582 1.00 89.44 94 ASN A O 1
ATOM 720 N N . ARG A 1 95 ? -2.012 -5.408 -13.881 1.00 85.31 95 ARG A N 1
ATOM 721 C CA . ARG A 1 95 ? -1.987 -4.584 -15.098 1.00 85.31 95 ARG A CA 1
ATOM 722 C C . ARG A 1 95 ? -1.957 -3.100 -14.739 1.00 85.31 95 ARG A C 1
ATOM 724 O O . ARG A 1 95 ? -2.395 -2.734 -13.651 1.00 85.31 95 ARG A O 1
ATOM 731 N N . PHE A 1 96 ? -1.418 -2.282 -15.641 1.00 73.81 96 PHE A N 1
ATOM 732 C CA . PHE A 1 96 ? -1.407 -0.820 -15.516 1.00 73.81 96 PHE A CA 1
ATOM 733 C C . PHE A 1 96 ? -2.445 -0.142 -16.435 1.00 73.81 96 PHE A C 1
ATOM 735 O O . PHE A 1 96 ? -2.839 0.988 -16.177 1.00 73.81 96 PHE A O 1
ATOM 742 N N . THR A 1 97 ? -2.946 -0.826 -17.462 1.00 64.94 97 THR A N 1
ATOM 743 C CA . THR A 1 97 ? -4.101 -0.470 -18.305 1.00 64.94 97 THR A CA 1
ATOM 744 C C . THR A 1 97 ? -4.579 -1.758 -18.978 1.00 64.94 97 THR A C 1
ATOM 746 O O . THR A 1 97 ? -3.745 -2.693 -19.090 1.00 64.94 97 THR A O 1
#

Secondary structure (DSSP, 8-state):
--HHHHHHHHHHHHHT-S--TTTTSPP--TT-HHHHHHHHHHHHHHHHHH-BGGGTB--SSSEEEEEEEEEETTTEEEEEEEEEE--GGG-------

Foldseek 3Di:
DVVVVVVVVVVVVVVPPDDCPVVPQDDDDPPCFVSVQVRVLVVQLCQLPPNDVVVPGHHVAQDKDAFDWDDDVVPDIDTRHIDTDHDSNVDHRPTPD

pLDDT: mean 82.2, std 14.64, range [45.38, 94.38]

Sequence (97 aa):
MFLNKSLFLVFMAFVLCESGFVEQLPKCKLNDDNCKKGLIQTVLKILAKTGLPEKGIPKLDPLSVSNESFKIADVIDLTLVDGVVKGIKDCTVNRFT

Organism: Spodoptera exigua (NCBI:txid7107)

InterPro domains:
  IPR010562 Haemolymph juvenile hormone binding [PF06585] (13-96)
  IPR038606 Takeout superfamily [G3DSA:3.15.10.30] (22-97)